Protein AF-A0A2G1BPD1-F1 (afdb_monomer_lite)

Foldseek 3Di:
DPPDDPVCVVVVVVVVVVVCVVVVHDDDDDDPVVVVVVVVVVCVVVVDDDDDDPPDPPPDDD

Secondary structure (DSSP, 8-state):
--SS-GGGHHHHHHHHHHHHHHTT-------HHHHHHHHHHHHHHHSS---PPP--------

Radius of gyration: 19.23 Å; chains: 1; bounding box: 51×25×38 Å

Structure (mmCIF, N/CA/C/O backbone):
data_AF-A0A2G1BPD1-F1
#
_entry.id   AF-A0A2G1BPD1-F1
#
loop_
_atom_site.group_PDB
_atom_site.id
_atom_site.type_symbol
_atom_site.label_atom_id
_atom_site.label_alt_id
_atom_site.label_comp_id
_atom_site.label_asym_id
_atom_site.label_entity_id
_atom_site.label_seq_id
_atom_site.pdbx_PDB_ins_code
_atom_site.Cartn_x
_atom_site.Cartn_y
_atom_site.Cartn_z
_atom_site.occupancy
_atom_site.B_iso_or_equiv
_atom_site.auth_seq_id
_atom_site.auth_comp_id
_atom_site.auth_asym_id
_atom_site.auth_atom_id
_atom_site.pdbx_PDB_model_num
ATOM 1 N N . PHE A 1 1 ? 11.770 -17.758 1.360 1.00 45.72 1 PHE A N 1
ATOM 2 C CA . PHE A 1 1 ? 10.879 -16.652 1.784 1.00 45.72 1 PHE A CA 1
ATOM 3 C C . PHE A 1 1 ? 11.587 -15.719 2.776 1.00 45.72 1 PHE A C 1
ATOM 5 O O . PHE A 1 1 ? 12.184 -16.232 3.713 1.00 45.72 1 PHE A O 1
ATOM 12 N N . PRO 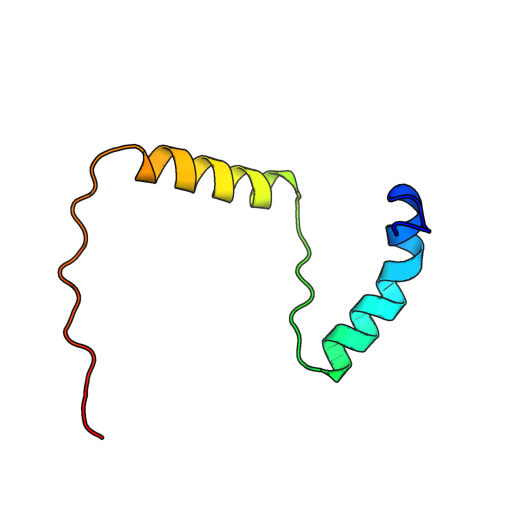A 1 2 ? 11.452 -14.386 2.616 1.00 65.69 2 PRO A N 1
ATOM 13 C CA . PRO A 1 2 ? 11.356 -13.791 1.302 1.00 65.69 2 PRO A CA 1
ATOM 14 C C . PRO A 1 2 ? 12.751 -13.919 0.687 1.00 65.69 2 PRO A C 1
ATOM 16 O O . PRO A 1 2 ? 13.722 -13.347 1.170 1.00 65.69 2 PRO A O 1
ATOM 19 N N . ASP A 1 3 ? 12.858 -14.729 -0.362 1.00 88.81 3 ASP A N 1
ATOM 20 C CA . ASP A 1 3 ? 14.133 -14.937 -1.069 1.00 88.81 3 ASP A CA 1
ATOM 21 C C . ASP A 1 3 ? 14.574 -13.656 -1.808 1.00 88.81 3 ASP A C 1
ATOM 23 O O . ASP A 1 3 ? 15.694 -13.544 -2.302 1.00 88.81 3 ASP A O 1
ATOM 27 N N . VAL A 1 4 ? 13.682 -12.660 -1.848 1.00 88.94 4 VAL A N 1
ATOM 28 C CA . VAL A 1 4 ? 13.854 -11.354 -2.467 1.00 88.94 4 VAL A CA 1
ATOM 29 C C . VAL A 1 4 ? 13.655 -10.268 -1.400 1.00 88.94 4 VAL A C 1
ATOM 31 O O . VAL A 1 4 ? 12.621 -10.252 -0.733 1.00 88.94 4 VAL A O 1
ATOM 34 N N . PRO A 1 5 ? 14.606 -9.337 -1.223 1.00 90.50 5 PRO A N 1
ATOM 35 C CA . PRO A 1 5 ? 14.455 -8.224 -0.297 1.00 90.50 5 PRO A CA 1
ATOM 36 C C . PRO A 1 5 ? 13.397 -7.229 -0.791 1.00 90.50 5 PRO A C 1
ATOM 38 O O . PRO A 1 5 ? 13.220 -7.022 -1.992 1.00 90.50 5 PRO A O 1
ATOM 41 N N . ALA A 1 6 ? 12.723 -6.566 0.151 1.00 88.19 6 ALA A N 1
ATOM 42 C CA . ALA A 1 6 ? 11.557 -5.726 -0.129 1.00 88.19 6 ALA A CA 1
ATOM 43 C C . ALA A 1 6 ? 11.827 -4.567 -1.107 1.00 88.19 6 ALA A C 1
ATOM 45 O O . ALA A 1 6 ? 10.940 -4.180 -1.864 1.00 88.19 6 ALA A O 1
ATOM 46 N N . ASN A 1 7 ? 13.052 -4.036 -1.142 1.00 91.31 7 ASN A N 1
ATOM 47 C CA . ASN A 1 7 ? 13.436 -2.982 -2.085 1.00 91.31 7 ASN A CA 1
ATOM 48 C C . ASN A 1 7 ? 13.368 -3.433 -3.556 1.00 91.31 7 ASN A C 1
ATOM 50 O O . ASN A 1 7 ? 13.175 -2.593 -4.430 1.00 91.31 7 ASN A O 1
ATOM 54 N N . ARG A 1 8 ? 13.476 -4.741 -3.828 1.00 91.50 8 ARG A N 1
ATOM 55 C CA . ARG A 1 8 ? 13.383 -5.320 -5.178 1.00 91.50 8 ARG A CA 1
ATOM 56 C C . ARG A 1 8 ? 11.951 -5.645 -5.611 1.00 91.50 8 ARG A C 1
ATOM 58 O O . ARG A 1 8 ? 11.718 -5.961 -6.772 1.00 91.50 8 ARG A O 1
ATOM 65 N N . TYR A 1 9 ? 10.952 -5.516 -4.735 1.00 91.69 9 TYR A N 1
ATOM 66 C CA . TYR A 1 9 ? 9.553 -5.762 -5.118 1.00 91.69 9 TYR A CA 1
ATOM 67 C C . TYR A 1 9 ? 9.030 -4.768 -6.157 1.00 91.69 9 TYR A C 1
ATOM 69 O O . TYR A 1 9 ? 8.139 -5.106 -6.935 1.00 91.69 9 TYR A O 1
ATOM 77 N N . ALA A 1 10 ? 9.604 -3.563 -6.210 1.00 91.69 10 ALA A N 1
ATOM 78 C CA . ALA A 1 10 ? 9.269 -2.579 -7.231 1.00 91.69 10 ALA A CA 1
ATOM 79 C C . ALA A 1 10 ? 9.563 -3.098 -8.650 1.00 91.69 10 ALA A C 1
ATOM 81 O O . ALA A 1 10 ? 8.774 -2.855 -9.560 1.00 91.69 10 ALA A O 1
ATOM 82 N N . GLU A 1 11 ? 10.638 -3.873 -8.822 1.00 94.69 11 GLU A N 1
ATOM 83 C CA . GLU A 1 11 ? 11.020 -4.479 -10.105 1.00 94.69 11 GLU A CA 1
ATOM 84 C C . GLU A 1 11 ? 10.024 -5.565 -10.538 1.00 94.69 11 GLU A C 1
ATOM 86 O O . GLU A 1 11 ? 9.758 -5.738 -11.724 1.00 94.69 11 GLU A O 1
ATOM 91 N N . MET A 1 12 ? 9.412 -6.261 -9.575 1.00 93.44 12 MET A N 1
ATOM 92 C CA . MET A 1 12 ? 8.411 -7.304 -9.827 1.00 93.44 12 MET A CA 1
ATOM 93 C C . MET A 1 12 ? 7.004 -6.737 -10.072 1.00 93.44 12 MET A C 1
ATOM 95 O O . MET A 1 12 ? 6.140 -7.431 -10.615 1.00 93.44 12 MET A O 1
ATOM 99 N N . ALA A 1 13 ? 6.746 -5.484 -9.680 1.00 93.94 13 ALA A N 1
ATOM 100 C CA . ALA A 1 13 ? 5.420 -4.873 -9.728 1.00 93.94 13 ALA A CA 1
ATOM 101 C C . ALA A 1 13 ? 4.735 -4.920 -11.113 1.00 93.94 13 ALA A C 1
ATOM 103 O O . ALA A 1 13 ? 3.532 -5.191 -11.137 1.00 93.94 13 ALA A O 1
ATOM 104 N N . PRO A 1 14 ? 5.422 -4.713 -12.259 1.00 95.62 14 PRO A N 1
ATOM 105 C CA . PRO A 1 14 ? 4.793 -4.804 -13.580 1.00 95.62 14 PRO A CA 1
ATOM 106 C C . PRO A 1 14 ? 4.204 -6.191 -13.868 1.00 95.62 14 PRO A C 1
ATOM 108 O O . PRO A 1 14 ? 3.059 -6.293 -14.301 1.00 95.62 14 PRO A O 1
ATOM 111 N N . HIS A 1 15 ? 4.947 -7.252 -13.545 1.00 96.31 15 HIS A N 1
ATOM 112 C CA . HIS A 1 15 ? 4.503 -8.632 -13.745 1.00 96.31 15 HIS A CA 1
ATOM 113 C C . HIS A 1 15 ? 3.320 -8.981 -12.829 1.00 96.31 15 HIS A C 1
ATOM 115 O O . HIS A 1 15 ? 2.347 -9.601 -13.252 1.00 96.31 15 HIS A O 1
ATOM 121 N N . VAL A 1 16 ? 3.349 -8.518 -11.574 1.00 95.19 16 VAL A N 1
ATOM 122 C CA . VAL A 1 16 ? 2.225 -8.714 -10.643 1.00 95.19 16 VAL A CA 1
ATOM 123 C C . VAL A 1 16 ? 0.967 -7.985 -11.127 1.00 95.19 16 VAL A C 1
ATOM 125 O O . VAL A 1 16 ? -0.123 -8.547 -11.049 1.00 95.19 16 VAL A O 1
ATOM 128 N N . ARG A 1 17 ? 1.093 -6.764 -11.669 1.00 96.25 17 ARG A N 1
ATOM 129 C CA . ARG A 1 17 ? -0.046 -6.016 -12.236 1.00 96.25 17 ARG A CA 1
ATOM 130 C C . ARG A 1 17 ? -0.690 -6.749 -13.409 1.00 96.25 17 ARG A C 1
ATOM 132 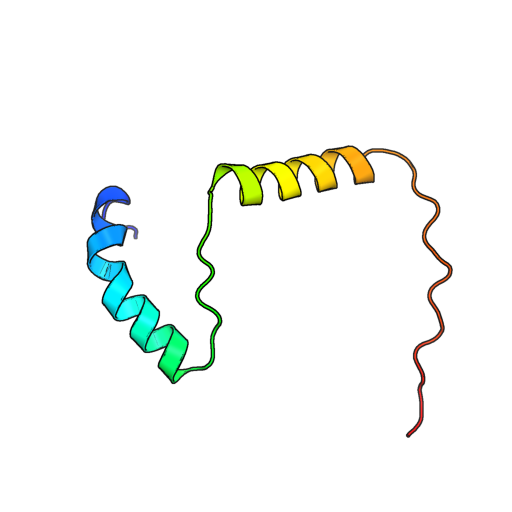O O . ARG A 1 17 ? -1.915 -6.782 -13.485 1.00 96.25 17 ARG A O 1
ATOM 139 N N . GLU A 1 18 ? 0.112 -7.351 -14.285 1.00 97.31 18 GLU A N 1
ATOM 140 C CA . GLU A 1 18 ? -0.390 -8.158 -15.403 1.00 97.31 18 GLU A CA 1
ATOM 141 C C . GLU A 1 18 ? -1.192 -9.370 -14.907 1.00 97.31 18 GLU A C 1
ATOM 143 O O . GLU A 1 18 ? -2.305 -9.619 -15.373 1.00 97.31 18 GLU A O 1
ATOM 148 N N . ILE A 1 19 ? -0.667 -10.086 -13.908 1.00 97.31 19 ILE A N 1
ATOM 149 C CA . ILE A 1 19 ? -1.366 -11.204 -13.262 1.00 97.31 19 ILE A CA 1
ATOM 150 C C . ILE A 1 19 ? -2.691 -10.726 -12.660 1.00 97.31 19 ILE A C 1
ATOM 152 O O . ILE A 1 19 ? -3.731 -11.338 -12.899 1.00 97.31 19 ILE A O 1
ATOM 156 N N . CYS A 1 20 ? -2.677 -9.621 -11.912 1.00 97.25 20 CYS A N 1
ATOM 157 C CA . CYS A 1 20 ? -3.887 -9.056 -11.323 1.00 97.25 20 CYS A CA 1
ATOM 158 C C . CYS A 1 20 ? -4.941 -8.729 -12.389 1.00 97.25 20 CYS A C 1
ATOM 160 O O . CYS A 1 20 ? -6.094 -9.124 -12.231 1.00 97.25 20 CYS A O 1
ATOM 162 N N . ALA A 1 21 ? -4.546 -8.106 -13.503 1.00 96.75 21 ALA A N 1
ATOM 163 C CA . ALA A 1 21 ? -5.449 -7.827 -14.616 1.00 96.75 21 ALA A CA 1
ATOM 164 C C . ALA A 1 21 ? -6.026 -9.114 -15.234 1.00 96.75 21 ALA A C 1
ATOM 166 O O . ALA A 1 21 ? -7.231 -9.192 -15.467 1.00 96.75 21 ALA A O 1
ATOM 167 N N . ARG A 1 22 ? -5.193 -10.145 -15.436 1.00 97.94 22 ARG A N 1
ATOM 168 C CA . ARG A 1 22 ? -5.604 -11.440 -16.006 1.00 97.94 22 ARG A CA 1
ATOM 169 C C . ARG A 1 22 ? -6.680 -12.140 -15.176 1.00 97.94 22 ARG A C 1
ATOM 171 O O . ARG A 1 22 ? -7.588 -12.738 -15.741 1.00 97.94 22 ARG A O 1
ATOM 178 N N . TYR A 1 23 ? -6.575 -12.065 -13.852 1.00 97.56 23 TYR A N 1
ATOM 179 C CA . TYR A 1 23 ? -7.513 -12.710 -12.927 1.00 97.56 23 TYR A CA 1
ATOM 180 C C . TYR A 1 23 ? -8.618 -11.772 -12.415 1.00 97.56 23 TYR A C 1
ATOM 182 O O . TYR A 1 23 ? -9.379 -12.158 -11.531 1.00 97.56 23 TYR A O 1
ATOM 190 N N . GLY A 1 24 ? -8.713 -10.540 -12.928 1.00 95.62 24 GLY A N 1
ATOM 191 C CA . GLY A 1 24 ? -9.700 -9.556 -12.466 1.00 95.62 24 GLY A CA 1
ATOM 192 C C . GLY A 1 24 ? -9.494 -9.094 -11.015 1.00 95.62 24 GLY A C 1
ATOM 193 O O . GLY A 1 24 ? -10.423 -8.586 -10.386 1.00 95.62 24 GLY A O 1
ATOM 194 N N . VAL A 1 25 ? -8.290 -9.266 -10.466 1.00 97.25 25 VAL A N 1
ATOM 195 C CA . VAL A 1 25 ? -7.931 -8.830 -9.113 1.00 97.25 25 VAL A CA 1
ATOM 196 C C . VAL A 1 25 ? -7.553 -7.353 -9.146 1.00 97.25 25 VAL A C 1
ATOM 198 O O 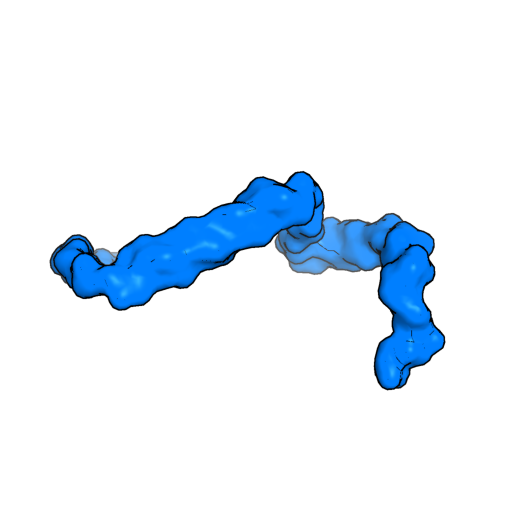. VAL A 1 25 ? -6.721 -6.921 -9.942 1.00 97.25 25 VAL A O 1
ATOM 201 N N . GLN A 1 26 ? -8.128 -6.571 -8.236 1.00 95.50 26 GLN A N 1
ATOM 202 C CA . GLN A 1 26 ? -7.805 -5.153 -8.112 1.00 95.50 26 GLN A CA 1
ATOM 203 C C . GLN A 1 26 ? -6.390 -4.969 -7.552 1.00 95.50 26 GLN A C 1
ATOM 205 O O . GLN A 1 26 ? -6.093 -5.365 -6.423 1.00 95.50 26 GLN A O 1
ATOM 210 N N . TYR A 1 27 ? -5.513 -4.337 -8.332 1.00 94.81 27 TYR A N 1
ATOM 211 C CA . TYR A 1 27 ? -4.168 -3.983 -7.888 1.00 94.81 27 TYR A CA 1
ATOM 212 C C . TYR A 1 27 ? -4.200 -2.624 -7.177 1.00 94.81 27 TYR A C 1
ATOM 214 O O . TYR A 1 27 ? -4.151 -1.567 -7.806 1.00 94.81 27 TYR A O 1
ATOM 222 N N . ASN A 1 28 ? -4.318 -2.647 -5.850 1.00 91.31 28 ASN A N 1
ATOM 223 C CA . ASN A 1 28 ? -4.452 -1.432 -5.051 1.00 91.31 28 ASN A CA 1
ATOM 224 C C . ASN A 1 28 ? -3.169 -0.587 -5.073 1.00 91.31 28 ASN A C 1
ATOM 226 O O . ASN A 1 28 ? -2.120 -1.003 -4.586 1.00 91.31 28 ASN A O 1
ATOM 230 N N . THR A 1 29 ? -3.283 0.646 -5.561 1.00 91.06 29 THR A N 1
ATOM 231 C CA . THR A 1 29 ? -2.215 1.656 -5.534 1.00 91.06 29 THR A CA 1
ATOM 232 C C . THR A 1 29 ? -2.701 2.937 -4.875 1.00 91.06 29 THR A C 1
ATOM 234 O O . THR A 1 29 ? -3.880 3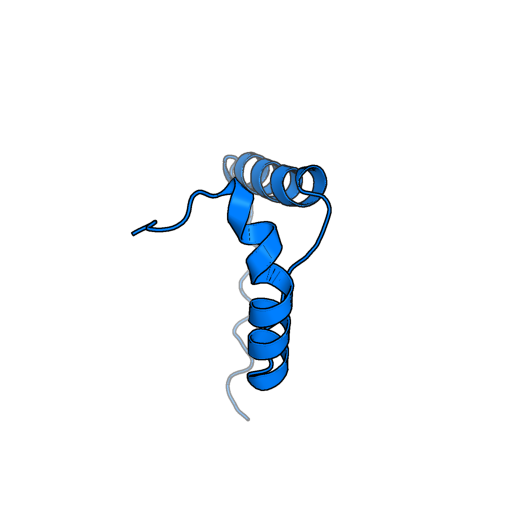.275 -4.961 1.00 91.06 29 THR A O 1
ATOM 237 N N . GLY A 1 30 ? -1.801 3.689 -4.245 1.00 90.00 30 GLY A N 1
ATOM 238 C CA . GLY A 1 30 ? -2.137 4.987 -3.672 1.00 90.00 30 GLY A CA 1
ATOM 239 C C . GLY A 1 30 ? -1.067 5.515 -2.726 1.00 90.00 30 GLY A C 1
ATOM 240 O O . GLY A 1 30 ? -0.046 4.875 -2.495 1.00 90.00 30 GLY A O 1
ATOM 241 N N . SER A 1 31 ? -1.321 6.701 -2.169 1.00 95.25 31 SER A N 1
ATOM 242 C CA . SER A 1 31 ? -0.473 7.270 -1.119 1.00 95.25 31 SER A CA 1
ATOM 243 C C . SER A 1 31 ? -0.528 6.398 0.133 1.00 95.25 31 SER A C 1
ATOM 245 O O . SER A 1 31 ? -1.601 6.202 0.713 1.00 95.25 31 SER A O 1
ATOM 247 N N . MET A 1 32 ? 0.645 5.941 0.576 1.00 93.00 32 MET A N 1
ATOM 248 C CA . MET A 1 32 ? 0.800 5.167 1.808 1.00 93.00 32 MET A CA 1
ATOM 249 C C . MET A 1 32 ? 0.216 5.915 3.011 1.00 93.00 32 MET A C 1
ATOM 251 O O . MET A 1 32 ? -0.477 5.318 3.828 1.00 93.00 32 MET A O 1
ATOM 255 N N . VAL A 1 33 ? 0.412 7.236 3.083 1.00 97.00 33 VAL A N 1
ATOM 256 C CA . VAL A 1 33 ? -0.091 8.070 4.186 1.00 97.00 33 VAL A CA 1
ATOM 257 C C . VAL A 1 33 ? -1.617 8.062 4.236 1.00 97.00 33 VAL A C 1
ATOM 259 O O . VAL A 1 33 ? -2.192 7.920 5.311 1.00 97.00 33 VAL A O 1
ATOM 262 N N . LYS A 1 34 ? -2.286 8.165 3.079 1.00 96.00 34 LYS A N 1
ATOM 263 C CA . LYS A 1 34 ? -3.755 8.152 3.004 1.00 96.00 34 LYS A CA 1
ATOM 264 C C . LYS A 1 34 ? -4.328 6.793 3.407 1.00 96.00 34 LYS A C 1
ATOM 266 O O . LYS A 1 34 ? -5.314 6.737 4.132 1.00 96.00 34 LYS A O 1
ATOM 271 N N . GLN A 1 35 ? -3.731 5.705 2.927 1.00 95.00 35 GLN A N 1
ATOM 272 C CA . GLN A 1 35 ? -4.187 4.354 3.262 1.00 95.00 35 GLN A CA 1
ATOM 273 C C . GLN A 1 35 ? -3.955 4.049 4.747 1.00 95.00 35 GLN A C 1
ATOM 275 O O . GLN A 1 35 ? -4.849 3.553 5.430 1.00 95.00 35 GLN A O 1
ATOM 280 N N . PHE A 1 36 ? -2.785 4.413 5.270 1.00 96.56 36 PHE A N 1
ATOM 281 C CA . PHE A 1 36 ? -2.445 4.212 6.673 1.00 96.56 36 PHE A CA 1
ATOM 282 C C . PHE A 1 36 ? -3.332 5.042 7.609 1.00 96.56 36 PHE A C 1
ATOM 284 O O . PHE A 1 36 ? -3.850 4.515 8.594 1.00 96.56 36 PHE A O 1
ATOM 291 N N . SER A 1 37 ? -3.593 6.312 7.282 1.00 97.81 37 SER A N 1
ATOM 292 C CA . SER A 1 37 ? -4.447 7.168 8.112 1.00 97.81 37 SER A CA 1
ATOM 293 C C . SER A 1 37 ? -5.889 6.665 8.193 1.00 97.81 37 SER A C 1
ATOM 295 O O . SER A 1 37 ? -6.510 6.791 9.245 1.00 97.81 37 SER A O 1
ATOM 297 N N . GLN A 1 38 ? -6.411 6.027 7.138 1.00 96.81 38 GLN A N 1
ATOM 298 C CA . GLN A 1 38 ? -7.724 5.376 7.183 1.00 96.81 38 GLN A CA 1
ATOM 299 C C . GLN A 1 38 ? -7.767 4.228 8.195 1.00 96.81 38 GLN A C 1
ATOM 301 O O . GLN A 1 38 ? -8.762 4.082 8.906 1.00 96.81 38 GLN A O 1
ATOM 306 N N . VAL A 1 39 ? -6.703 3.424 8.282 1.00 96.94 39 VAL A N 1
ATOM 307 C CA . VAL A 1 39 ? -6.607 2.338 9.271 1.00 96.94 39 VAL A CA 1
ATOM 308 C C . VAL A 1 39 ? -6.567 2.914 10.681 1.00 96.94 39 VAL A C 1
ATOM 310 O O . VAL A 1 39 ? -7.371 2.514 11.522 1.00 96.94 39 VAL A O 1
ATOM 313 N N . ILE A 1 40 ? -5.696 3.898 10.921 1.00 98.19 40 ILE A N 1
ATOM 314 C CA . ILE A 1 40 ? -5.588 4.567 12.223 1.00 98.19 40 ILE A CA 1
ATOM 315 C C . ILE A 1 40 ? -6.926 5.187 12.632 1.00 98.19 40 ILE A C 1
ATOM 317 O O . ILE A 1 40 ? -7.377 4.971 13.754 1.00 98.19 40 ILE A O 1
ATOM 321 N N . TRP A 1 41 ? -7.604 5.884 11.716 1.00 97.38 41 TRP A N 1
ATOM 322 C CA . TRP A 1 41 ? -8.928 6.446 11.977 1.00 97.38 41 TRP A CA 1
ATOM 323 C C . TRP A 1 41 ? -9.913 5.361 12.416 1.00 97.38 41 TRP A C 1
ATOM 325 O O . TRP A 1 41 ? -10.630 5.553 13.395 1.00 97.38 41 TRP A O 1
ATOM 335 N N . ARG A 1 42 ? -9.946 4.215 11.718 1.00 96.69 42 ARG A N 1
ATOM 336 C CA . ARG A 1 42 ? -10.891 3.123 12.019 1.00 96.69 42 ARG A CA 1
ATOM 337 C C . ARG A 1 42 ? -10.631 2.544 13.397 1.00 96.69 42 ARG A C 1
ATOM 339 O O . ARG A 1 42 ? -11.581 2.374 14.152 1.00 96.69 42 ARG A O 1
ATOM 346 N N . ILE A 1 43 ? -9.366 2.304 13.732 1.00 96.50 43 ILE A N 1
ATOM 347 C CA . ILE A 1 43 ? -8.972 1.842 15.065 1.00 96.50 43 ILE A CA 1
ATOM 348 C C . ILE A 1 43 ? -9.465 2.841 16.112 1.00 96.50 43 ILE A C 1
ATOM 350 O O . ILE A 1 43 ? -10.252 2.472 16.974 1.00 96.50 43 ILE A O 1
ATOM 354 N N . VAL A 1 44 ? -9.093 4.118 15.988 1.00 97.00 44 VAL A N 1
ATOM 355 C CA . VAL A 1 44 ? -9.485 5.154 16.956 1.00 97.00 44 VAL A CA 1
ATOM 356 C C . VAL A 1 44 ? -11.005 5.253 17.080 1.00 97.00 44 VAL A C 1
ATOM 358 O O . VAL A 1 44 ? -11.521 5.250 18.192 1.00 97.00 44 VAL A O 1
ATOM 361 N N . ARG A 1 45 ? -11.744 5.284 15.965 1.00 94.00 45 ARG A N 1
ATOM 362 C CA . ARG A 1 45 ? -13.210 5.380 15.967 1.00 94.00 45 ARG A CA 1
ATOM 363 C C . ARG A 1 45 ? -13.880 4.216 16.688 1.00 94.00 45 ARG A C 1
ATOM 365 O O . ARG A 1 45 ? -14.898 4.438 17.349 1.00 94.00 45 ARG A O 1
ATOM 372 N N . HIS A 1 46 ? -13.384 3.002 16.464 1.00 93.62 46 HIS A N 1
ATOM 373 C CA . HIS A 1 46 ? -13.993 1.768 16.959 1.00 93.62 46 HIS A CA 1
ATOM 374 C C . HIS A 1 46 ? -13.459 1.330 18.326 1.00 93.62 46 HIS A C 1
ATOM 376 O O . HIS A 1 46 ? -14.061 0.459 18.944 1.00 93.62 46 HIS A O 1
ATOM 382 N N . SER A 1 47 ? -12.405 1.967 18.841 1.00 95.12 47 SER A N 1
ATOM 383 C CA . SER A 1 47 ? -11.996 1.828 20.244 1.00 95.12 47 SER A CA 1
ATOM 384 C C . SER A 1 47 ? -12.994 2.458 21.226 1.00 95.12 47 SER A C 1
ATOM 386 O O . SER A 1 47 ? -12.981 2.118 22.406 1.00 95.12 47 SER A O 1
ATOM 388 N N . PHE A 1 48 ? -13.866 3.361 20.763 1.00 93.44 48 PHE A N 1
ATOM 389 C CA . PHE A 1 48 ? -14.945 3.943 21.566 1.00 93.44 48 PHE A CA 1
ATOM 390 C C . PHE A 1 48 ? -16.279 3.225 21.315 1.00 93.44 48 PHE A C 1
ATOM 392 O O . PHE A 1 48 ? -16.523 2.755 20.194 1.00 93.44 48 PHE A O 1
ATOM 399 N N . PRO A 1 49 ? -17.183 3.178 22.315 1.00 90.44 49 PRO A N 1
ATOM 400 C CA . PRO A 1 49 ? -18.515 2.619 22.129 1.00 90.44 49 PRO A CA 1
ATOM 401 C C . PRO A 1 49 ? -19.206 3.303 20.949 1.00 90.44 49 PRO A C 1
ATOM 403 O O . PRO A 1 49 ? -19.254 4.528 20.830 1.00 90.44 49 PRO A O 1
ATOM 406 N N . SER A 1 50 ? -19.713 2.487 20.033 1.00 84.25 50 SER A N 1
ATOM 407 C CA . SER A 1 50 ? -20.510 2.939 18.899 1.00 84.25 50 SER A CA 1
ATOM 408 C C . SER A 1 50 ? -21.924 2.413 19.063 1.00 84.25 50 SER A C 1
ATOM 410 O O . SER A 1 50 ? -22.113 1.286 19.504 1.00 84.25 50 SER A O 1
ATOM 412 N N . THR A 1 51 ? -22.914 3.215 18.681 1.00 82.56 51 THR A N 1
ATOM 413 C CA . THR A 1 51 ? -24.279 2.729 18.483 1.00 82.56 51 THR A CA 1
ATOM 414 C C . THR A 1 51 ? -24.336 2.131 17.078 1.00 82.56 51 THR A C 1
ATOM 416 O O . THR A 1 51 ? -24.372 2.905 16.116 1.00 82.56 51 THR A O 1
ATOM 419 N N . PRO A 1 52 ? -24.260 0.797 16.902 1.00 77.69 52 PRO A N 1
ATOM 420 C CA . PRO A 1 52 ? -24.414 0.213 15.579 1.00 77.69 52 PRO A CA 1
ATOM 421 C C . PRO A 1 52 ? -25.801 0.576 15.044 1.00 77.69 52 PRO A C 1
ATOM 423 O O . PRO A 1 52 ? -26.792 0.535 15.779 1.00 77.69 52 PRO A O 1
ATOM 426 N N . ALA A 1 53 ? -25.882 0.941 13.764 1.00 78.12 53 ALA A N 1
ATOM 427 C CA . ALA A 1 53 ? -27.174 1.015 13.096 1.00 78.12 53 ALA A CA 1
ATOM 428 C C . ALA A 1 53 ? -27.854 -0.355 13.234 1.00 78.12 53 ALA A C 1
ATOM 430 O O . ALA A 1 53 ? -27.181 -1.383 13.110 1.00 78.12 53 ALA A O 1
ATOM 431 N N . LYS A 1 54 ? -29.164 -0.381 13.519 1.00 77.81 54 LYS A N 1
ATOM 432 C CA . LYS A 1 54 ? -29.918 -1.641 13.552 1.00 77.81 54 LYS A CA 1
ATOM 433 C C . LYS A 1 54 ? -29.671 -2.350 12.224 1.00 77.81 54 LYS A C 1
ATOM 435 O O . LYS A 1 54 ? -29.952 -1.773 11.174 1.00 77.81 54 LYS A O 1
ATOM 440 N N . LEU A 1 55 ? -29.099 -3.554 12.290 1.00 73.62 55 LEU A N 1
ATOM 441 C CA . LEU A 1 55 ? -28.895 -4.410 11.129 1.00 73.62 55 LEU A CA 1
ATOM 442 C C . LEU A 1 55 ? -30.263 -4.540 10.453 1.00 73.62 55 LEU A C 1
ATOM 444 O O . LEU A 1 55 ? -31.188 -5.084 11.058 1.00 73.62 55 LEU A O 1
ATOM 448 N N . GLN A 1 56 ? -30.429 -3.962 9.261 1.00 71.38 56 GLN A N 1
ATOM 449 C CA . GLN A 1 56 ? -31.628 -4.236 8.480 1.00 71.38 56 GLN A CA 1
ATOM 450 C C . GLN A 1 56 ? -31.601 -5.743 8.217 1.00 71.38 56 GLN A C 1
ATOM 452 O O . GLN A 1 56 ? -30.566 -6.226 7.746 1.00 71.38 56 GLN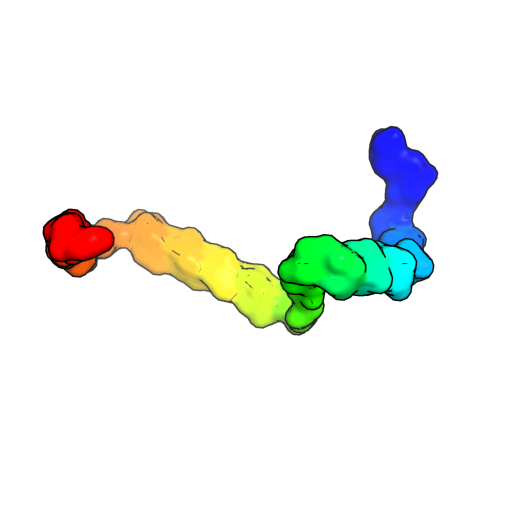 A O 1
ATOM 457 N N . PRO A 1 57 ? -32.660 -6.497 8.565 1.00 64.31 57 PRO A N 1
ATOM 458 C CA . PRO A 1 57 ? -32.777 -7.872 8.122 1.00 64.31 57 PRO A CA 1
ATOM 459 C C . PRO A 1 57 ? -32.600 -7.824 6.611 1.00 64.31 57 PRO A C 1
ATOM 461 O O . PRO A 1 57 ? -33.343 -7.122 5.925 1.00 64.31 57 PRO A O 1
ATOM 464 N N . SER A 1 58 ? -31.534 -8.452 6.123 1.00 64.00 58 SER A N 1
ATOM 465 C CA . SER A 1 58 ? -31.269 -8.577 4.698 1.00 64.00 58 SER A CA 1
ATOM 466 C C . SER A 1 58 ? -32.562 -9.003 4.020 1.00 64.00 58 SER A C 1
ATOM 468 O O . SER A 1 58 ? -33.215 -9.902 4.553 1.00 64.00 58 SER A O 1
ATOM 470 N N . LEU A 1 59 ? -32.912 -8.384 2.889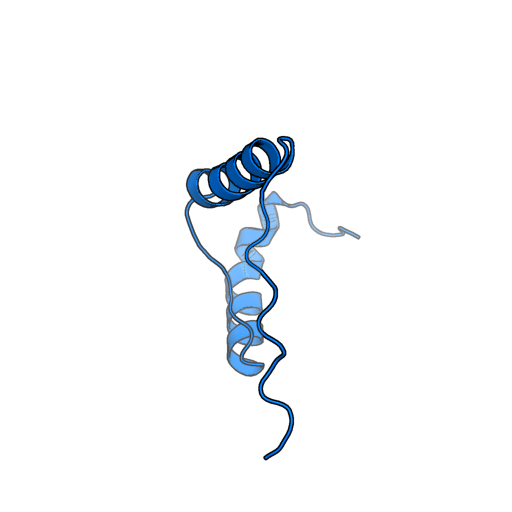 1.00 64.06 59 LEU A N 1
ATOM 471 C CA . LEU A 1 59 ? -33.890 -8.931 1.956 1.00 64.06 59 LEU A CA 1
ATOM 472 C C . LEU A 1 59 ? -33.518 -10.399 1.689 1.00 64.06 59 LEU A C 1
ATOM 474 O O . LEU A 1 59 ? -32.641 -10.700 0.886 1.00 64.06 59 LEU A O 1
ATOM 478 N N . GLN A 1 60 ? -34.112 -11.297 2.468 1.00 58.94 60 GLN A N 1
ATOM 479 C CA . GLN A 1 60 ? -34.229 -12.705 2.168 1.00 58.94 60 GLN A CA 1
ATOM 480 C C . GLN A 1 60 ? -35.490 -12.830 1.319 1.00 58.94 60 GLN A C 1
ATOM 482 O O . GLN A 1 60 ? -36.511 -12.234 1.661 1.00 58.94 60 GLN A O 1
ATOM 487 N N . ALA A 1 61 ? -35.378 -13.643 0.270 1.00 53.09 61 ALA A N 1
ATOM 488 C CA . ALA A 1 61 ? -36.381 -13.976 -0.737 1.00 53.09 61 ALA A CA 1
ATOM 489 C C . ALA A 1 61 ? -36.524 -12.969 -1.891 1.00 53.09 61 ALA A C 1
ATOM 491 O O . ALA A 1 61 ? -37.443 -12.157 -1.915 1.00 53.09 61 ALA A O 1
ATOM 492 N N . GLU A 1 62 ? -35.645 -13.108 -2.884 1.00 41.62 62 GLU A N 1
ATOM 493 C CA . GLU A 1 62 ? -36.067 -13.569 -4.218 1.00 41.62 62 GLU A CA 1
ATOM 494 C C . GLU A 1 62 ? -34.983 -14.467 -4.829 1.00 41.62 62 GLU A C 1
ATOM 496 O O . GLU A 1 62 ? -33.784 -14.189 -4.585 1.00 41.62 62 GLU A O 1
#

Sequence (62 aa):
FPDVPANRYAEMAPHVREICARYGVQYNTGSMVKQFSQVIWRIVRHSFPSTPAKLQPSLQAE

Organism: NCBI:txid361581

pLDDT: mean 87.86, std 13.58, range [41.62, 98.19]